Protein AF-A0A385SYU5-F1 (afdb_monomer_lite)

Structure (mmCIF, N/CA/C/O backbone):
data_AF-A0A385SYU5-F1
#
_entry.id   AF-A0A385SYU5-F1
#
loop_
_atom_site.group_PDB
_atom_site.id
_atom_site.type_symbol
_atom_site.label_atom_id
_atom_site.label_alt_id
_atom_site.label_comp_id
_ato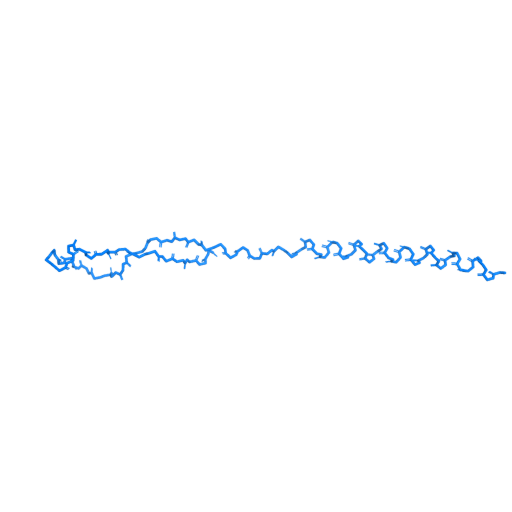m_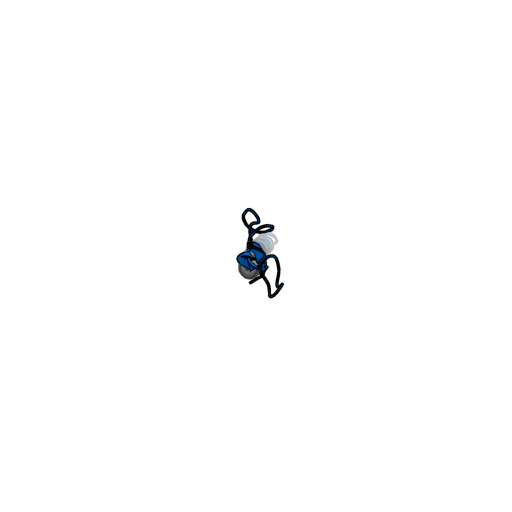site.label_asym_id
_atom_site.label_entity_id
_atom_site.label_seq_id
_atom_site.pdbx_PDB_ins_code
_atom_site.Cartn_x
_atom_site.Cartn_y
_atom_site.Cartn_z
_atom_site.occupancy
_atom_site.B_iso_or_equiv
_atom_site.auth_seq_id
_atom_site.auth_comp_id
_atom_site.auth_asym_id
_atom_site.auth_atom_id
_atom_site.pdbx_PDB_model_num
ATOM 1 N N . MET A 1 1 ? 40.631 -1.105 -51.337 1.00 49.19 1 MET A N 1
ATOM 2 C CA . MET A 1 1 ? 39.636 -2.091 -50.852 1.00 49.19 1 MET A CA 1
ATOM 3 C C . MET A 1 1 ? 39.207 -1.890 -49.391 1.00 49.19 1 MET A C 1
ATOM 5 O O . MET A 1 1 ? 38.061 -2.183 -49.094 1.00 49.19 1 MET A O 1
ATOM 9 N N . GLN A 1 2 ? 40.025 -1.303 -48.501 1.00 51.22 2 GLN A N 1
ATOM 10 C CA . GLN A 1 2 ? 39.643 -1.021 -47.096 1.00 51.22 2 GLN A CA 1
ATOM 11 C C . GLN A 1 2 ? 38.387 -0.144 -46.902 1.00 51.22 2 GLN A C 1
ATOM 13 O O . GLN A 1 2 ? 37.616 -0.392 -45.984 1.00 51.22 2 GLN A O 1
ATOM 18 N N . LYS A 1 3 ? 38.139 0.853 -47.767 1.00 51.81 3 LYS A N 1
ATOM 19 C CA . LYS A 1 3 ? 36.985 1.769 -47.625 1.00 51.81 3 LYS A CA 1
ATOM 20 C C . LYS A 1 3 ? 35.617 1.084 -47.769 1.00 51.81 3 LYS A C 1
ATOM 22 O O . LYS A 1 3 ? 34.652 1.547 -47.179 1.00 51.81 3 LYS A O 1
ATOM 27 N N . VAL A 1 4 ? 35.536 -0.006 -48.537 1.00 53.81 4 VAL A N 1
ATOM 28 C CA . VAL A 1 4 ? 34.276 -0.737 -48.776 1.00 53.81 4 VAL A CA 1
ATOM 29 C C . VAL A 1 4 ? 33.949 -1.653 -47.593 1.00 53.81 4 VAL A C 1
ATOM 31 O O . VAL A 1 4 ? 32.794 -1.757 -47.200 1.00 53.81 4 VAL A O 1
ATOM 34 N N . VAL A 1 5 ? 34.983 -2.231 -46.969 1.00 54.00 5 VAL A N 1
ATOM 35 C CA . VAL A 1 5 ? 34.865 -3.005 -45.721 1.00 54.00 5 VAL A CA 1
ATOM 36 C C . VAL A 1 5 ? 34.370 -2.101 -44.585 1.00 54.00 5 VAL A C 1
ATOM 38 O O . VAL A 1 5 ? 33.399 -2.433 -43.918 1.00 54.00 5 VAL A O 1
ATOM 41 N N . PHE A 1 6 ? 34.930 -0.892 -44.468 1.00 51.84 6 PHE A N 1
ATOM 42 C CA . PHE A 1 6 ? 34.523 0.100 -43.464 1.00 51.84 6 PHE A CA 1
ATOM 43 C C . PHE A 1 6 ? 33.068 0.590 -43.618 1.00 51.84 6 PHE A C 1
ATOM 45 O O . PHE A 1 6 ? 32.406 0.890 -42.626 1.00 51.84 6 PHE A O 1
ATOM 52 N N . LEU A 1 7 ? 32.551 0.682 -44.853 1.00 53.75 7 LEU A N 1
ATOM 53 C CA . LEU A 1 7 ? 31.146 1.037 -45.105 1.00 53.75 7 LEU A CA 1
ATOM 54 C C . LEU A 1 7 ? 30.187 -0.106 -44.737 1.00 53.75 7 LEU A C 1
ATOM 56 O O . LEU A 1 7 ? 29.128 0.152 -44.164 1.0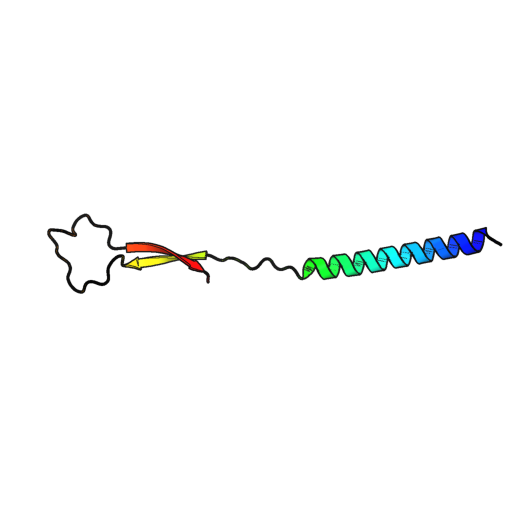0 53.75 7 LEU A O 1
ATOM 60 N N . GLY A 1 8 ? 30.571 -1.354 -45.032 1.00 57.97 8 GLY A N 1
ATOM 61 C CA . GLY A 1 8 ? 29.829 -2.547 -44.613 1.00 57.97 8 GLY A CA 1
ATOM 62 C C . GLY A 1 8 ? 29.775 -2.695 -43.090 1.00 57.97 8 GLY A C 1
ATOM 63 O O . GLY A 1 8 ? 28.733 -3.064 -42.544 1.00 57.97 8 GLY A O 1
ATOM 64 N N . ASP A 1 9 ? 30.852 -2.313 -42.401 1.00 62.00 9 ASP A N 1
ATOM 65 C CA . ASP A 1 9 ? 30.915 -2.266 -40.938 1.00 62.00 9 ASP A CA 1
ATOM 66 C C . ASP A 1 9 ? 29.997 -1.187 -40.353 1.00 62.00 9 ASP A C 1
ATOM 68 O O . ASP A 1 9 ? 29.278 -1.452 -39.396 1.00 62.00 9 ASP A O 1
ATOM 72 N N . LEU A 1 10 ? 29.938 0.010 -40.942 1.00 65.25 10 LEU A N 1
ATOM 73 C CA . LEU A 1 10 ? 29.062 1.093 -40.474 1.00 65.25 10 LEU A CA 1
ATOM 74 C C . LEU A 1 10 ? 27.574 0.742 -40.583 1.00 65.25 10 LEU A C 1
ATOM 76 O O . LEU A 1 10 ? 26.801 1.014 -39.660 1.00 65.25 10 LEU A O 1
ATOM 80 N N . GLU A 1 11 ? 27.159 0.121 -41.688 1.00 74.00 11 GLU A N 1
ATOM 81 C CA . GLU A 1 11 ? 25.767 -0.295 -41.861 1.00 74.00 11 GLU A CA 1
ATOM 82 C C . GLU A 1 11 ? 25.405 -1.462 -40.931 1.00 74.00 11 GLU A C 1
ATOM 84 O O . GLU A 1 11 ? 24.323 -1.474 -40.338 1.00 74.00 11 GLU A O 1
ATOM 89 N N . SER A 1 12 ? 26.334 -2.402 -40.738 1.00 76.38 12 SER A N 1
ATOM 90 C CA . SER A 1 12 ? 26.174 -3.532 -39.818 1.00 76.38 12 SER A CA 1
ATOM 91 C C . SER A 1 12 ? 26.118 -3.075 -38.359 1.00 76.38 12 SER A C 1
ATOM 93 O O . SER A 1 12 ? 25.228 -3.493 -37.619 1.00 76.38 12 SER A O 1
ATOM 95 N N . MET A 1 13 ? 26.980 -2.137 -37.958 1.00 76.94 13 MET A N 1
ATOM 96 C CA . MET A 1 13 ? 26.945 -1.508 -36.635 1.00 76.94 13 MET A CA 1
ATOM 97 C C . MET A 1 13 ? 25.636 -0.751 -36.426 1.00 76.94 13 MET A C 1
ATOM 99 O O . MET A 1 13 ? 24.993 -0.914 -35.391 1.00 76.94 13 MET A O 1
ATOM 103 N N . ARG A 1 14 ? 25.166 0.007 -37.428 1.00 82.38 14 ARG A N 1
ATOM 104 C CA . ARG A 1 14 ? 23.867 0.695 -37.358 1.00 82.38 14 ARG A CA 1
ATOM 105 C C . ARG A 1 14 ? 22.715 -0.290 -37.153 1.00 82.38 14 ARG A C 1
ATOM 107 O O . ARG A 1 14 ? 21.824 -0.018 -36.353 1.00 82.38 14 ARG A O 1
ATOM 114 N N . ARG A 1 15 ? 22.734 -1.440 -37.834 1.00 83.31 15 ARG A N 1
ATOM 115 C CA . ARG A 1 15 ? 21.735 -2.506 -37.649 1.00 83.31 15 ARG A CA 1
ATOM 116 C C . ARG A 1 15 ? 21.802 -3.099 -36.240 1.00 83.31 15 ARG A C 1
ATOM 118 O O . ARG A 1 15 ? 20.757 -3.242 -35.616 1.00 83.31 15 ARG A O 1
ATOM 125 N N . LEU A 1 16 ? 22.995 -3.372 -35.711 1.00 85.31 16 LEU A N 1
ATOM 126 C CA . LEU A 1 16 ? 23.176 -3.869 -34.340 1.00 85.31 16 LEU A CA 1
ATOM 127 C C . LEU A 1 16 ? 22.666 -2.872 -33.291 1.00 85.31 16 LEU A C 1
ATOM 129 O O . LEU A 1 16 ? 21.952 -3.268 -32.373 1.00 85.31 16 LEU A O 1
ATOM 133 N N . PHE A 1 17 ? 22.954 -1.578 -33.460 1.00 85.88 17 PHE A N 1
ATOM 134 C CA . PHE A 1 17 ? 22.420 -0.525 -32.592 1.00 85.88 17 PHE A CA 1
ATOM 135 C C . PHE A 1 17 ? 20.894 -0.456 -32.641 1.00 85.88 17 PHE A C 1
ATOM 137 O O . PHE A 1 17 ? 20.256 -0.338 -31.597 1.00 85.88 17 PHE A O 1
ATOM 144 N N . LEU A 1 18 ? 20.299 -0.575 -33.831 1.00 87.44 18 LEU A N 1
ATOM 145 C CA . LEU A 1 18 ? 18.845 -0.614 -33.983 1.00 87.44 18 LEU A CA 1
ATOM 146 C C . LEU A 1 18 ? 18.240 -1.846 -33.297 1.00 87.44 18 LEU A C 1
ATOM 148 O O . LEU A 1 18 ? 17.273 -1.704 -32.553 1.00 87.44 18 LEU A O 1
ATOM 152 N N . PHE A 1 19 ? 18.828 -3.034 -33.467 1.00 87.19 19 PHE A N 1
ATOM 153 C CA . PHE A 1 19 ? 18.384 -4.248 -32.774 1.00 87.19 19 PHE A CA 1
ATOM 154 C C . PHE A 1 19 ? 18.498 -4.125 -31.250 1.00 87.19 19 PHE A C 1
ATOM 156 O O . PHE A 1 19 ? 17.572 -4.501 -30.528 1.00 87.19 19 PHE A O 1
ATOM 163 N N . PHE A 1 20 ? 19.590 -3.551 -30.748 1.00 87.88 20 PHE A N 1
ATOM 164 C CA . PHE A 1 20 ? 19.767 -3.296 -29.321 1.00 87.88 20 PHE A CA 1
ATOM 165 C C . PHE A 1 20 ? 18.723 -2.304 -28.790 1.00 87.88 20 PHE A C 1
ATOM 167 O O . PHE A 1 20 ? 18.108 -2.538 -27.756 1.00 87.88 20 PHE A O 1
ATOM 174 N N . PHE A 1 21 ? 18.455 -1.223 -29.523 1.00 87.81 21 PHE A N 1
ATOM 175 C CA . PHE A 1 21 ? 17.481 -0.215 -29.110 1.00 87.81 21 PHE A CA 1
ATOM 176 C C . PHE A 1 21 ? 16.044 -0.759 -29.106 1.00 87.81 21 PHE A C 1
ATOM 178 O O . PHE A 1 21 ? 15.275 -0.505 -28.177 1.00 87.81 21 PHE A O 1
ATOM 185 N N . VAL A 1 22 ? 15.683 -1.559 -30.112 1.00 87.81 22 VAL A N 1
ATOM 186 C CA . VAL A 1 22 ? 14.366 -2.210 -30.194 1.00 87.81 22 VAL A CA 1
ATOM 187 C C . VAL A 1 22 ? 14.187 -3.232 -29.070 1.00 87.81 22 VAL A C 1
ATOM 189 O O . VAL A 1 22 ? 13.160 -3.236 -28.399 1.00 87.81 22 VAL A O 1
ATOM 192 N N . THR A 1 23 ? 15.191 -4.067 -28.803 1.00 85.12 23 THR A N 1
ATOM 193 C CA . THR A 1 23 ? 15.110 -5.047 -27.706 1.00 85.12 23 THR A CA 1
ATOM 194 C C . THR A 1 23 ? 15.062 -4.367 -26.336 1.00 85.12 23 THR A C 1
ATOM 196 O O . THR A 1 23 ? 14.260 -4.758 -25.490 1.00 85.12 23 THR A O 1
ATOM 199 N N . LEU A 1 24 ? 15.831 -3.294 -26.130 1.00 85.81 24 LEU A N 1
ATOM 200 C CA . LEU A 1 24 ? 15.818 -2.512 -24.893 1.00 85.81 24 LEU A CA 1
ATOM 201 C C . LEU A 1 24 ? 14.456 -1.850 -24.638 1.00 85.81 24 LEU A C 1
ATOM 203 O O . LEU A 1 24 ? 13.921 -1.943 -23.535 1.00 85.81 24 LEU A O 1
ATOM 207 N N . THR A 1 25 ? 13.873 -1.205 -25.650 1.00 82.56 25 THR A N 1
ATOM 208 C CA . THR A 1 25 ? 12.567 -0.531 -25.521 1.00 82.56 25 THR A CA 1
ATOM 209 C C . THR A 1 25 ? 11.430 -1.517 -25.250 1.00 82.56 25 THR A C 1
ATOM 211 O O . THR A 1 25 ? 10.585 -1.248 -24.394 1.00 82.56 25 THR A O 1
ATOM 214 N N . LEU A 1 26 ? 11.450 -2.692 -25.886 1.00 81.62 26 LEU A N 1
ATOM 215 C CA . LEU A 1 26 ? 10.493 -3.766 -25.609 1.00 81.62 26 LEU A CA 1
ATOM 216 C C . LEU A 1 26 ? 10.636 -4.300 -24.175 1.00 81.62 26 LEU A C 1
ATOM 218 O O . LEU A 1 26 ? 9.635 -4.416 -23.468 1.00 81.62 26 LEU A O 1
ATOM 222 N N . CYS A 1 27 ? 11.860 -4.544 -23.701 1.00 79.50 27 CYS A N 1
ATOM 223 C CA . CYS A 1 27 ? 12.101 -5.029 -22.338 1.00 79.50 27 CYS A CA 1
ATOM 224 C C . CYS A 1 27 ? 11.706 -4.010 -21.256 1.00 79.50 27 CYS A C 1
ATOM 226 O O . CYS A 1 27 ? 11.196 -4.397 -20.206 1.00 79.50 27 CYS A O 1
ATOM 228 N N . MET A 1 28 ? 11.880 -2.710 -21.510 1.00 74.38 28 MET A N 1
ATOM 229 C CA . MET A 1 28 ? 11.508 -1.655 -20.558 1.00 74.38 28 MET A CA 1
ATOM 230 C C . MET A 1 28 ? 9.989 -1.504 -20.388 1.00 74.38 28 MET A C 1
ATOM 232 O O . MET A 1 28 ? 9.530 -1.113 -19.316 1.00 74.38 28 MET A O 1
ATOM 236 N N . SER A 1 29 ? 9.199 -1.854 -21.407 1.00 66.56 29 SER A N 1
ATOM 237 C CA . SER A 1 29 ? 7.731 -1.773 -21.354 1.00 66.56 29 SER A CA 1
ATOM 238 C C . SER A 1 29 ? 7.067 -2.845 -20.473 1.00 66.56 29 SER A C 1
ATOM 240 O O . SER A 1 29 ? 5.914 -2.686 -20.076 1.00 66.56 29 SER A O 1
ATOM 242 N N . ALA A 1 30 ? 7.792 -3.912 -20.113 1.00 66.19 30 ALA A N 1
ATOM 243 C CA . ALA A 1 30 ? 7.268 -5.022 -19.310 1.00 66.19 30 ALA A CA 1
ATOM 244 C C . ALA A 1 30 ? 7.341 -4.787 -17.788 1.00 66.19 30 ALA A C 1
ATOM 246 O O . ALA A 1 30 ? 6.729 -5.525 -17.012 1.00 66.19 30 ALA A O 1
ATOM 247 N N . CYS A 1 31 ? 8.044 -3.747 -17.335 1.00 68.69 31 CYS A N 1
ATOM 248 C CA . CYS A 1 31 ? 8.089 -3.369 -15.925 1.00 68.69 31 CYS A CA 1
ATOM 249 C C . CYS A 1 31 ? 6.848 -2.547 -15.547 1.00 68.69 31 CYS A C 1
ATOM 251 O O . CYS A 1 31 ? 6.928 -1.342 -15.318 1.00 68.69 31 CYS A O 1
ATOM 253 N N . SER A 1 32 ? 5.686 -3.201 -15.460 1.00 69.25 32 SER A N 1
ATOM 254 C CA . SER A 1 32 ? 4.527 -2.603 -14.791 1.00 69.25 32 SER A CA 1
ATOM 255 C C . SER A 1 32 ? 4.867 -2.420 -13.306 1.00 69.25 32 SER A C 1
ATOM 257 O O . SER A 1 32 ? 5.191 -3.410 -12.634 1.00 69.25 32 SER A O 1
ATOM 259 N N . PRO A 1 33 ? 4.843 -1.191 -12.757 1.00 67.94 33 PRO A N 1
ATOM 260 C CA . PRO A 1 33 ? 5.040 -1.013 -11.331 1.00 67.94 33 PRO A CA 1
ATOM 261 C C . PRO A 1 33 ? 3.913 -1.757 -10.616 1.00 67.94 33 PRO A C 1
ATOM 263 O O . PRO A 1 33 ? 2.740 -1.460 -10.840 1.00 67.94 33 PRO A O 1
ATOM 266 N N . LYS A 1 34 ? 4.256 -2.725 -9.750 1.00 65.00 34 LYS A N 1
ATOM 267 C CA . LYS A 1 34 ? 3.290 -3.332 -8.821 1.00 65.00 34 LYS A CA 1
ATOM 268 C C . LYS A 1 34 ? 2.550 -2.185 -8.144 1.00 65.00 34 LYS A C 1
ATOM 270 O O . LYS A 1 34 ? 3.144 -1.460 -7.342 1.00 65.00 34 LYS A O 1
ATOM 275 N N . SER A 1 35 ? 1.278 -1.993 -8.492 1.00 65.50 35 SER A N 1
ATOM 276 C CA . SER A 1 35 ? 0.462 -0.981 -7.849 1.00 65.50 35 SER A CA 1
ATOM 277 C C . SER A 1 35 ? 0.338 -1.408 -6.395 1.00 65.50 35 SER A C 1
ATOM 279 O O . SER A 1 35 ? -0.392 -2.342 -6.074 1.00 65.50 35 SER A O 1
ATOM 281 N N . ASN A 1 36 ? 1.082 -0.758 -5.504 1.00 66.44 36 ASN A N 1
ATOM 282 C CA . ASN A 1 36 ? 0.899 -0.893 -4.066 1.00 66.44 36 ASN A CA 1
ATOM 283 C C . ASN A 1 36 ? -0.397 -0.160 -3.687 1.00 66.44 36 ASN A C 1
ATOM 285 O O . ASN A 1 36 ? -0.362 0.806 -2.926 1.00 66.44 36 ASN A O 1
ATOM 289 N N . SER A 1 37 ? -1.528 -0.556 -4.278 1.00 72.62 37 SER A N 1
ATOM 290 C CA . SER A 1 37 ? -2.833 0.032 -4.021 1.00 72.62 37 SER A CA 1
ATOM 291 C C . SER A 1 37 ? -3.188 -0.266 -2.570 1.00 72.62 37 SER A C 1
ATOM 293 O O . SER A 1 37 ? -3.608 -1.357 -2.186 1.00 72.62 37 SER A O 1
ATOM 295 N N . THR A 1 38 ? -2.932 0.716 -1.713 1.00 75.81 38 THR A N 1
ATOM 296 C CA . THR A 1 38 ? -3.357 0.651 -0.325 1.00 75.81 38 THR A CA 1
ATOM 297 C C . THR A 1 38 ? -4.790 1.144 -0.244 1.00 75.81 38 THR A C 1
ATOM 299 O O . THR A 1 38 ? -5.043 2.329 -0.463 1.00 75.81 38 THR A O 1
ATOM 302 N N . VAL A 1 39 ? -5.721 0.258 0.095 1.00 82.19 39 VAL A N 1
ATOM 303 C CA . VAL A 1 39 ? -7.114 0.630 0.346 1.00 82.19 39 VAL A CA 1
ATOM 304 C C . VAL A 1 39 ? -7.252 1.028 1.811 1.00 82.19 39 VAL A C 1
ATOM 306 O O . VAL A 1 39 ? -6.796 0.333 2.722 1.00 82.19 39 VAL A O 1
ATOM 309 N N . SER A 1 40 ? -7.867 2.183 2.044 1.00 85.12 40 SER A N 1
ATOM 310 C CA . SER A 1 40 ? -8.194 2.668 3.380 1.00 85.12 40 SER A CA 1
ATOM 311 C C . SER A 1 40 ? -9.540 2.094 3.810 1.00 85.12 40 SER A C 1
ATOM 313 O O . SER A 1 40 ? -10.576 2.484 3.277 1.00 85.12 40 SER A O 1
ATOM 315 N N . VAL A 1 41 ? -9.537 1.194 4.794 1.00 86.38 41 VAL A N 1
ATOM 316 C CA . VAL A 1 41 ? -10.754 0.557 5.317 1.00 86.38 41 VAL A CA 1
ATOM 317 C C . VAL A 1 41 ? -10.997 1.004 6.757 1.00 86.38 41 VAL A C 1
ATOM 319 O O . VAL A 1 41 ? -10.071 1.092 7.568 1.00 86.38 41 VAL A O 1
ATOM 322 N N . VAL A 1 42 ? -12.257 1.273 7.096 1.00 89.88 42 VAL A N 1
ATOM 323 C CA . VAL A 1 42 ? -12.680 1.598 8.463 1.00 89.88 42 VAL A CA 1
ATOM 324 C C . VAL A 1 42 ? -13.007 0.302 9.203 1.00 89.88 42 VAL A C 1
ATOM 326 O O . VAL A 1 42 ? -13.893 -0.441 8.793 1.00 89.88 42 VAL A O 1
ATOM 329 N N . LYS A 1 43 ? -12.303 0.026 10.305 1.00 88.38 43 LYS A N 1
ATOM 330 C 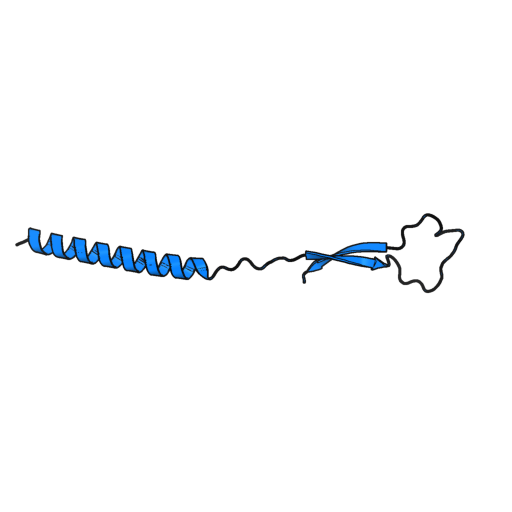CA . LYS A 1 43 ? -12.553 -1.138 11.169 1.00 88.38 43 LYS A CA 1
ATOM 331 C C . LYS A 1 43 ? -12.863 -0.719 12.608 1.00 88.38 43 LYS A C 1
ATOM 333 O O . LYS A 1 43 ? -12.381 0.328 13.055 1.00 88.38 43 LYS A O 1
ATOM 338 N N . PRO A 1 44 ? -13.645 -1.513 13.358 1.00 87.50 44 PRO A N 1
ATOM 339 C CA . PRO A 1 44 ? -13.824 -1.293 14.788 1.00 87.50 44 PRO A CA 1
ATOM 340 C C . PRO A 1 44 ? -12.472 -1.372 15.519 1.00 87.50 44 PRO A C 1
ATOM 342 O O . PRO A 1 44 ? -11.608 -2.182 15.181 1.00 87.50 44 PRO A O 1
ATOM 345 N N . LYS A 1 45 ? -12.255 -0.496 16.507 1.00 83.31 45 LYS A N 1
ATOM 346 C CA . LYS A 1 45 ? -11.048 -0.513 17.352 1.00 83.31 45 LYS A CA 1
ATOM 347 C C . LYS A 1 45 ? -11.044 -1.695 18.310 1.00 83.31 45 LYS A C 1
ATOM 349 O O . LYS A 1 45 ? -9.979 -2.249 18.560 1.00 83.31 45 LYS A O 1
ATOM 354 N N . TYR A 1 46 ? -12.220 -2.058 18.808 1.00 80.44 46 TYR A N 1
ATOM 355 C CA . TYR A 1 46 ? -12.400 -3.087 19.816 1.00 80.44 46 TYR A CA 1
ATOM 356 C C . TYR A 1 46 ? -13.546 -4.022 19.427 1.00 80.44 46 TYR A C 1
ATOM 358 O O . TYR A 1 46 ? -14.551 -3.571 18.880 1.00 80.44 46 TYR A O 1
ATOM 366 N N . HIS A 1 47 ? -13.394 -5.310 19.731 1.00 69.81 47 HIS A N 1
ATOM 367 C CA . HIS A 1 47 ? -14.393 -6.355 19.471 1.00 69.81 47 HIS A CA 1
ATOM 368 C C . HIS A 1 47 ? -15.188 -6.752 20.727 1.00 69.81 47 HIS A C 1
ATOM 370 O O . HIS A 1 47 ? -15.888 -7.762 20.720 1.00 69.81 47 HIS A O 1
ATOM 376 N N . HIS A 1 48 ? -15.085 -5.988 21.820 1.00 68.75 48 HIS A N 1
ATOM 377 C CA . HIS A 1 48 ? -15.821 -6.308 23.042 1.00 68.75 48 HIS A CA 1
ATOM 378 C C . HIS A 1 48 ? -17.330 -6.211 22.787 1.00 68.75 48 HIS A C 1
ATOM 380 O O . HIS A 1 48 ? -17.821 -5.243 22.209 1.00 68.75 48 HIS A O 1
ATOM 386 N N . ARG A 1 49 ? -18.061 -7.237 23.230 1.00 64.25 49 ARG A N 1
ATOM 387 C CA . ARG A 1 49 ? -19.499 -7.413 22.986 1.00 64.25 49 ARG A CA 1
ATOM 388 C C . ARG A 1 49 ? -20.359 -6.330 23.651 1.00 64.25 49 ARG A C 1
ATOM 390 O O . ARG A 1 49 ? -21.510 -6.160 23.265 1.00 64.25 49 ARG A O 1
ATOM 397 N N . TRP A 1 50 ? -19.840 -5.648 24.674 1.00 69.81 50 TRP A N 1
ATOM 398 C CA . TRP A 1 50 ? -20.603 -4.743 25.534 1.00 69.81 50 TRP A CA 1
ATOM 399 C C . TRP A 1 50 ? -20.094 -3.305 25.419 1.00 69.81 50 TRP A C 1
ATOM 401 O O . TRP A 1 50 ? -18.898 -3.050 25.525 1.00 69.81 50 TRP A O 1
ATOM 411 N N . TYR A 1 51 ? -21.027 -2.379 25.195 1.00 76.31 51 TYR A N 1
ATOM 412 C CA . TYR A 1 51 ? -20.785 -0.939 25.161 1.00 76.31 51 TYR A CA 1
ATOM 413 C C . TYR A 1 51 ? -21.125 -0.328 26.523 1.00 76.31 51 TYR A C 1
ATOM 415 O O . TYR A 1 51 ? -22.279 -0.402 26.948 1.00 76.31 51 TYR A O 1
ATOM 423 N N . ASP A 1 52 ? -20.155 0.313 27.179 1.00 83.56 52 ASP A N 1
ATOM 424 C CA . ASP A 1 52 ? -20.400 1.052 28.420 1.00 83.56 52 ASP A CA 1
ATOM 425 C C . ASP A 1 52 ? -20.621 2.535 28.101 1.00 83.56 52 ASP A C 1
ATOM 427 O O . ASP A 1 52 ? -19.693 3.298 27.825 1.00 83.56 52 ASP A O 1
ATOM 431 N N . ARG A 1 53 ? -21.881 2.976 28.166 1.00 80.50 53 ARG A N 1
ATOM 432 C CA . ARG A 1 53 ? -22.279 4.345 27.806 1.00 80.50 53 ARG A CA 1
ATOM 433 C C . ARG A 1 53 ? -21.556 5.426 28.616 1.00 80.50 53 ARG A C 1
ATOM 435 O O . ARG A 1 53 ? -21.361 6.517 28.083 1.00 80.50 53 ARG A O 1
ATOM 442 N N . LYS A 1 54 ? -21.168 5.162 29.871 1.00 85.25 54 LYS A N 1
ATOM 443 C CA . LYS A 1 54 ? -20.484 6.158 30.717 1.00 85.25 54 LYS A CA 1
ATOM 444 C C . LYS A 1 54 ? -19.011 6.311 30.337 1.00 85.25 54 LYS A C 1
ATOM 446 O O . LYS A 1 54 ? -18.502 7.426 30.362 1.00 85.25 54 LYS A O 1
ATOM 451 N N . LYS A 1 55 ? -18.350 5.216 29.954 1.00 79.62 55 LYS A N 1
ATOM 452 C CA . LYS A 1 55 ? -16.910 5.193 29.641 1.00 79.62 55 LYS A CA 1
ATOM 453 C C . LYS A 1 55 ? -16.609 5.478 28.171 1.00 79.62 55 LYS A C 1
ATOM 455 O O . LYS A 1 55 ? -15.613 6.117 27.855 1.00 79.62 55 LYS A O 1
ATOM 460 N N . ASP A 1 56 ? -17.500 5.068 27.272 1.00 77.56 56 ASP A N 1
ATOM 461 C CA . ASP A 1 56 ? -17.245 5.062 25.830 1.00 77.56 56 ASP A CA 1
ATOM 462 C C . ASP A 1 56 ? -17.950 6.202 25.069 1.00 77.56 56 ASP A C 1
ATOM 464 O O . ASP A 1 56 ? -17.989 6.195 23.837 1.00 77.56 56 ASP A O 1
ATOM 468 N N . ARG A 1 57 ? -18.542 7.187 25.766 1.00 80.75 57 ARG A N 1
ATOM 469 C CA . ARG A 1 57 ? -19.292 8.296 25.133 1.00 80.75 57 ARG A CA 1
ATOM 470 C C . ARG A 1 57 ? -18.432 9.135 24.187 1.00 80.75 57 ARG A C 1
ATOM 472 O O . ARG A 1 57 ? -18.916 9.552 23.140 1.00 80.75 57 ARG A O 1
ATOM 479 N N . HIS A 1 58 ? -17.176 9.372 24.556 1.00 83.38 58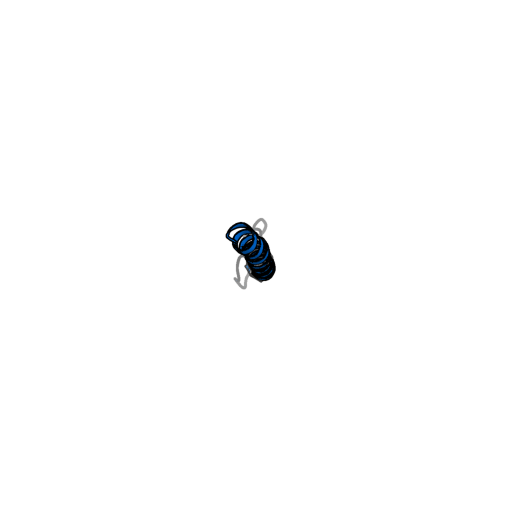 HIS A N 1
ATOM 480 C CA . HIS A 1 58 ? -16.248 10.219 23.799 1.00 83.38 58 HIS A CA 1
ATOM 481 C C . HIS A 1 58 ? -15.190 9.409 23.035 1.00 83.38 58 HIS A C 1
ATOM 483 O O . HIS A 1 58 ? -14.344 9.971 22.339 1.00 83.38 58 HIS A O 1
ATOM 489 N N . THR A 1 59 ? -15.240 8.079 23.123 1.00 82.25 59 THR A N 1
ATOM 490 C CA . THR A 1 59 ? -14.226 7.203 22.541 1.00 82.25 59 THR A CA 1
ATOM 491 C C . THR A 1 59 ? -14.575 6.874 21.092 1.00 82.25 59 THR A C 1
ATOM 493 O O . THR A 1 59 ? -15.595 6.250 20.796 1.00 82.25 59 THR A O 1
ATOM 496 N N . LYS A 1 60 ? -13.698 7.245 20.152 1.00 81.94 60 LYS A N 1
ATOM 497 C CA . LYS A 1 60 ? -13.868 6.887 18.736 1.00 81.94 60 LYS A CA 1
ATOM 498 C C . LYS A 1 60 ? -13.780 5.367 18.565 1.00 81.94 60 LYS A C 1
ATOM 500 O O . LYS A 1 60 ? -12.705 4.791 18.736 1.00 81.94 60 LYS A O 1
ATOM 505 N N . ARG A 1 61 ? -14.897 4.734 18.185 1.00 81.44 61 ARG A N 1
ATOM 506 C CA . ARG A 1 61 ? -15.021 3.269 18.048 1.00 81.44 61 ARG A CA 1
ATOM 507 C C . ARG A 1 61 ? -14.373 2.687 16.799 1.00 81.44 61 ARG A C 1
ATOM 509 O O . ARG A 1 61 ? -14.208 1.475 16.718 1.00 81.44 61 ARG A O 1
ATOM 516 N N . THR A 1 62 ? -14.009 3.523 15.835 1.00 86.06 62 THR A N 1
ATOM 517 C CA . THR A 1 62 ? -13.435 3.092 14.562 1.00 86.06 62 THR A CA 1
ATOM 518 C C . THR A 1 62 ? -12.013 3.609 14.381 1.00 86.06 62 THR A C 1
ATOM 520 O O . THR A 1 62 ? -11.634 4.678 14.871 1.00 86.06 62 THR A O 1
ATOM 523 N N . LYS A 1 63 ? -11.203 2.821 13.678 1.00 88.88 63 LYS A N 1
ATOM 524 C CA . LYS A 1 63 ? -9.876 3.197 13.197 1.00 88.88 63 LYS A CA 1
ATOM 525 C C . LYS A 1 63 ? -9.800 2.971 11.697 1.00 88.88 63 LYS A C 1
ATOM 527 O O . LYS A 1 63 ? -10.358 2.008 11.175 1.00 88.88 63 LYS A O 1
ATOM 532 N N . THR A 1 64 ? -9.088 3.861 11.028 1.00 89.81 64 THR A N 1
ATOM 533 C CA . THR A 1 64 ? -8.753 3.710 9.617 1.00 89.81 64 THR A CA 1
ATOM 534 C C . THR A 1 64 ? -7.491 2.867 9.513 1.00 89.81 64 THR A C 1
ATOM 536 O O . THR A 1 64 ? -6.513 3.141 10.206 1.00 89.81 64 THR A O 1
ATOM 539 N N . ILE A 1 65 ? -7.516 1.827 8.684 1.00 88.50 65 ILE A N 1
ATOM 540 C CA . ILE A 1 65 ? -6.386 0.921 8.473 1.00 88.50 65 ILE A CA 1
ATOM 541 C C . ILE A 1 65 ? -6.088 0.874 6.978 1.00 88.50 65 ILE A C 1
ATOM 543 O O . ILE A 1 65 ? -7.001 0.712 6.170 1.00 88.50 65 ILE A O 1
ATOM 547 N N . LYS A 1 66 ? -4.809 1.000 6.618 1.00 87.19 66 LYS A N 1
ATOM 548 C CA . LYS A 1 66 ? -4.339 0.788 5.248 1.00 87.19 66 LYS A CA 1
ATOM 549 C C . LYS A 1 66 ? -4.106 -0.703 5.039 1.00 87.19 66 LYS A C 1
ATOM 551 O O . LYS A 1 66 ? -3.331 -1.307 5.778 1.00 87.19 66 LYS A O 1
ATOM 556 N N . MET A 1 67 ? -4.780 -1.288 4.059 1.00 78.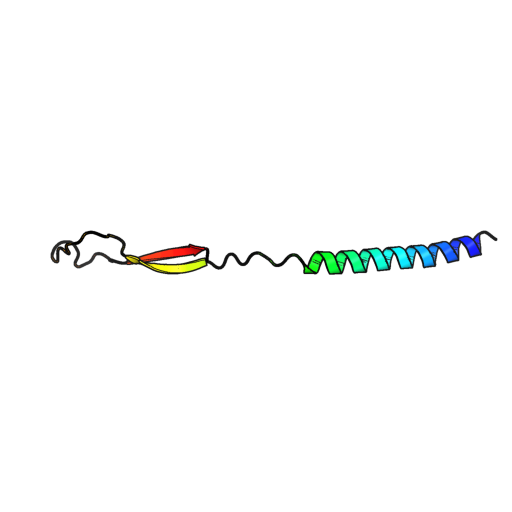94 67 MET A N 1
ATOM 557 C CA . MET A 1 67 ? -4.601 -2.687 3.672 1.00 78.94 67 MET A CA 1
ATOM 558 C C . MET A 1 67 ? -4.015 -2.731 2.269 1.00 78.94 67 MET A C 1
ATOM 560 O O . MET A 1 67 ? -4.365 -1.896 1.437 1.00 78.94 67 MET A O 1
ATOM 564 N N . LYS A 1 68 ? -3.105 -3.674 2.020 1.00 77.75 68 LYS A N 1
ATOM 565 C CA . LYS A 1 68 ? -2.685 -3.985 0.652 1.00 77.75 68 LYS A CA 1
ATOM 566 C C . LYS A 1 68 ? -3.840 -4.734 -0.011 1.00 77.75 68 LYS A C 1
ATOM 568 O O . LYS A 1 68 ? -4.346 -5.676 0.601 1.00 77.75 68 LYS A O 1
ATOM 573 N N . SER A 1 69 ? -4.289 -4.236 -1.162 1.00 64.50 69 SER A N 1
ATOM 574 C CA . SER A 1 69 ? -5.296 -4.911 -1.983 1.00 64.50 69 SER A CA 1
ATOM 575 C C . SER A 1 69 ? -4.736 -6.155 -2.655 1.00 64.50 69 SER A C 1
ATOM 577 O O . SER A 1 69 ? -3.499 -6.223 -2.842 1.00 64.50 69 SER A O 1
#

pLDDT: mean 75.89, std 11.3, range [49.19, 89.88]

Secondary structure (DSSP, 8-state):
-HHHHHHHHHHHHHHHHHHHHHHHHHHHHT-------EEEEEEES---S---TTTSSSS--EEEEEEE-

Organism: NCBI:txid2321403

Sequence (69 aa):
MQKVVFLGDLESMRRLFLFFFVTLTLCMSACSPKSNSTVSVVKPKYHHRWYDRKKDRHTKRTKTIKMKS

Radius of gyration: 31.98 Å; chains: 1; bounding box: 62×18×82 Å

Foldseek 3Di:
DVVVVVVVVVVVVVVVVVVVVVVVVVVVVPCDPPPQPWDWDKDFPDPDPDDDCVPCVPPDRIDIDTDRD